Protein AF-A0A946BVP4-F1 (afdb_monomer_lite)

Secondary structure (DSSP, 8-state):
-TT-TTS-EEEGGGG--GGGTTS-HHHHHHHHHHHHHH-TTEEEE--SSHHHHHHS--HHHHHHHHHHTGGGEE----GGG-TT--HHHHHHHHHHHHHHHTTS-HHHHHHHTS-HHHHHHHT-S--PPPPPPTTSPP-

pLDDT: mean 93.31, std 8.45, range [52.38, 98.62]

Foldseek 3Di:
DVVCLPAQAEQEQLVDDPVCLPPALQVSLVVSVVCCVVRVSYAYENEALVVCVSHVDCPPRPQVSLQVNLLRYEYYHCQPVDPPRDVVSRVVRCVNRVVSLVPHDQVSNQNYVQCQSVCVNVVPPDHRDHDDDPPDPDD

Structure (mmCIF, N/CA/C/O backbone):
data_AF-A0A946BVP4-F1
#
_entry.id   AF-A0A946BVP4-F1
#
loop_
_atom_site.group_PDB
_atom_site.id
_atom_site.type_symbol
_atom_site.label_atom_id
_atom_site.label_alt_id
_atom_site.label_comp_id
_atom_site.label_asym_id
_atom_site.label_entity_id
_atom_site.label_seq_id
_atom_site.pdbx_PDB_ins_code
_atom_site.Cartn_x
_atom_site.Cartn_y
_atom_site.Cartn_z
_atom_site.occupancy
_atom_site.B_iso_or_equiv
_atom_site.auth_seq_id
_atom_site.auth_comp_id
_atom_site.auth_asym_id
_atom_site.auth_atom_id
_atom_site.pdbx_PDB_model_num
ATOM 1 N N . LEU A 1 1 ? -17.185 0.018 -5.855 1.00 84.94 1 LEU A N 1
ATOM 2 C CA . LEU A 1 1 ? -17.083 0.662 -4.525 1.00 84.94 1 LEU A CA 1
ATOM 3 C C . LEU A 1 1 ? -18.456 1.101 -4.007 1.00 84.94 1 LEU A C 1
ATOM 5 O O . LEU A 1 1 ? -18.965 0.431 -3.128 1.00 84.94 1 LEU A O 1
ATOM 9 N N . LYS A 1 2 ? -19.150 2.077 -4.620 1.00 90.81 2 LYS A N 1
ATOM 10 C CA . LYS A 1 2 ? -20.494 2.534 -4.169 1.00 90.81 2 LYS A CA 1
ATOM 11 C C . LYS A 1 2 ? -21.576 1.450 -4.023 1.00 90.81 2 LYS A C 1
ATOM 13 O O . LYS A 1 2 ? -22.489 1.609 -3.227 1.00 90.81 2 LYS A O 1
ATOM 18 N N . ARG A 1 3 ? -21.510 0.374 -4.818 1.00 94.44 3 ARG A N 1
ATOM 19 C CA . ARG A 1 3 ? -22.518 -0.703 -4.805 1.00 94.44 3 ARG A CA 1
ATOM 20 C C . ARG A 1 3 ? -22.440 -1.600 -3.563 1.00 94.44 3 ARG A C 1
ATOM 22 O O . ARG A 1 3 ? -23.469 -2.155 -3.188 1.00 94.44 3 ARG A O 1
ATOM 29 N N . TYR A 1 4 ? -21.252 -1.718 -2.970 1.00 93.25 4 TYR A N 1
ATOM 30 C CA . TYR A 1 4 ? -20.944 -2.590 -1.834 1.00 93.25 4 TYR A CA 1
ATOM 31 C C . TYR A 1 4 ? -20.237 -1.769 -0.746 1.00 93.25 4 TYR A C 1
ATOM 33 O O . TYR A 1 4 ? -19.043 -1.957 -0.524 1.00 93.25 4 TYR A O 1
ATOM 41 N N . PRO A 1 5 ? -20.931 -0.786 -0.144 1.00 92.56 5 PRO A N 1
ATOM 42 C CA . PRO A 1 5 ? -20.302 0.170 0.762 1.00 92.56 5 PRO A CA 1
ATOM 43 C C . PRO A 1 5 ? -19.798 -0.479 2.054 1.00 92.56 5 PRO A C 1
ATOM 45 O O . PRO A 1 5 ? -18.811 -0.004 2.597 1.00 92.56 5 PRO A O 1
ATOM 48 N N . GLU A 1 6 ? -20.413 -1.579 2.494 1.00 94.62 6 GLU A N 1
ATOM 49 C CA . GLU A 1 6 ? -20.070 -2.280 3.742 1.00 94.62 6 GLU A CA 1
ATOM 50 C C . GLU A 1 6 ? -18.939 -3.307 3.583 1.00 94.62 6 GLU A C 1
ATOM 52 O O . GLU A 1 6 ? -18.393 -3.799 4.566 1.00 94.62 6 GLU A O 1
ATOM 57 N N . ASN A 1 7 ? -18.574 -3.662 2.349 1.00 95.50 7 ASN A N 1
ATOM 58 C CA . ASN A 1 7 ? -17.514 -4.632 2.110 1.00 95.50 7 ASN A CA 1
ATOM 59 C C . ASN A 1 7 ? -16.151 -3.950 2.226 1.00 95.50 7 ASN A C 1
ATOM 61 O O . ASN A 1 7 ? -15.896 -2.962 1.533 1.00 95.50 7 ASN A O 1
ATOM 65 N N . LYS A 1 8 ? -15.239 -4.545 3.004 1.00 95.69 8 LYS A N 1
ATOM 66 C CA . LYS A 1 8 ? -13.805 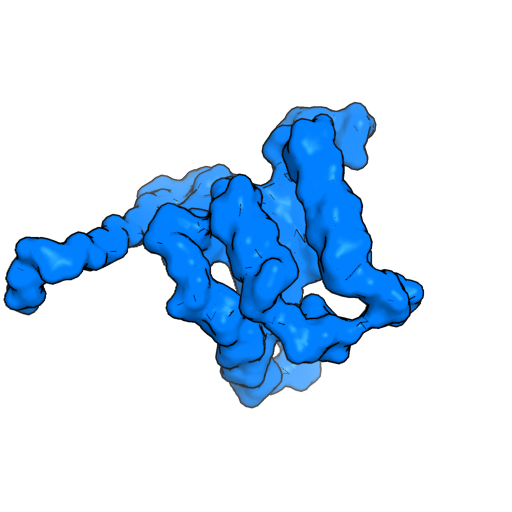-4.272 2.856 1.00 95.69 8 LYS A CA 1
ATOM 67 C C . LYS A 1 8 ? -13.369 -4.733 1.462 1.00 95.69 8 LYS A C 1
ATOM 69 O O . LYS A 1 8 ? -13.637 -5.868 1.065 1.00 95.69 8 LYS A O 1
ATOM 74 N N . ILE A 1 9 ? -12.745 -3.843 0.697 1.00 97.12 9 ILE A N 1
ATOM 75 C CA . ILE A 1 9 ? -12.279 -4.104 -0.669 1.00 97.12 9 ILE A CA 1
ATOM 76 C C . ILE A 1 9 ? -10.792 -3.795 -0.718 1.00 97.12 9 ILE A C 1
ATOM 78 O O . ILE A 1 9 ? -10.405 -2.656 -0.486 1.00 97.12 9 ILE A O 1
ATOM 82 N N . VAL A 1 10 ? -9.973 -4.786 -1.063 1.00 97.69 10 VAL A N 1
ATOM 83 C CA . VAL A 1 10 ? -8.533 -4.606 -1.280 1.00 97.69 10 VAL A CA 1
ATOM 84 C C . VAL A 1 10 ? -8.280 -4.471 -2.777 1.00 97.69 10 VAL A C 1
ATOM 86 O O . VAL A 1 10 ? -8.618 -5.369 -3.548 1.00 97.69 10 VAL A O 1
ATOM 89 N N . TRP A 1 11 ? -7.711 -3.347 -3.209 1.00 97.00 11 TRP A N 1
ATOM 90 C CA . TRP A 1 11 ? -7.353 -3.139 -4.609 1.00 97.00 11 TRP A CA 1
ATOM 91 C C . TRP A 1 11 ? -5.904 -3.558 -4.852 1.00 97.00 11 TRP A C 1
ATOM 93 O O . TRP A 1 11 ? -4.976 -2.865 -4.431 1.00 97.00 11 TRP A O 1
ATOM 103 N N . ALA A 1 12 ? -5.743 -4.686 -5.548 1.00 95.75 12 ALA A N 1
ATOM 104 C CA . ALA A 1 12 ? -4.455 -5.248 -5.947 1.00 95.75 12 ALA A CA 1
ATOM 105 C C . ALA A 1 12 ? -3.557 -4.212 -6.639 1.00 95.75 12 ALA A C 1
ATOM 107 O O . ALA A 1 12 ? -4.017 -3.488 -7.532 1.00 95.75 12 ALA A O 1
ATOM 108 N N . HIS A 1 13 ? -2.291 -4.162 -6.223 1.00 95.19 13 HIS A N 1
ATOM 109 C CA . HIS A 1 13 ? -1.219 -3.349 -6.815 1.00 95.19 13 HIS A CA 1
ATOM 110 C C . HIS A 1 13 ? -1.583 -1.868 -7.035 1.00 95.19 13 HIS A C 1
ATOM 112 O O . HIS A 1 13 ? -1.269 -1.277 -8.072 1.00 95.19 13 HIS A O 1
ATOM 118 N N . MET A 1 14 ? -2.317 -1.264 -6.094 1.00 95.19 14 MET A N 1
ATOM 119 C CA . MET A 1 14 ? -2.856 0.103 -6.204 1.00 95.19 14 MET A CA 1
ATOM 120 C C . MET A 1 14 ? -3.644 0.358 -7.507 1.00 95.19 14 MET A C 1
ATOM 122 O O . MET A 1 14 ? -3.647 1.467 -8.048 1.00 95.19 14 MET A O 1
ATOM 126 N N . GLY A 1 15 ? -4.274 -0.680 -8.060 1.00 92.88 15 GLY A N 1
ATOM 127 C CA . GLY A 1 15 ? -5.015 -0.622 -9.318 1.00 92.88 15 GLY A CA 1
ATOM 128 C C . GLY A 1 15 ? -4.173 -0.362 -10.564 1.00 92.88 15 GLY A C 1
ATOM 129 O O . GLY A 1 15 ? -4.731 -0.009 -11.605 1.00 92.88 15 GLY A O 1
ATOM 130 N N . LEU A 1 16 ? -2.852 -0.525 -10.478 1.00 91.94 16 LEU A N 1
ATOM 131 C CA . LEU A 1 16 ? -1.955 -0.346 -11.606 1.00 91.94 16 LEU A CA 1
ATOM 132 C C . LEU A 1 16 ? -2.040 -1.549 -12.553 1.00 91.94 16 LEU A C 1
ATOM 134 O O . LEU A 1 16 ? -1.731 -2.678 -12.179 1.00 91.94 16 LEU A O 1
ATOM 138 N N . SER A 1 17 ? -2.439 -1.302 -13.800 1.00 85.19 17 SER A N 1
ATOM 139 C CA . SER A 1 17 ? -2.369 -2.283 -14.886 1.00 85.19 17 SER A CA 1
ATOM 140 C C . SER A 1 17 ? -1.223 -1.944 -15.842 1.00 85.19 17 SER A C 1
ATOM 142 O O . SER A 1 17 ? -0.732 -0.813 -15.868 1.00 85.19 17 SER A O 1
ATOM 144 N N . LYS A 1 18 ? -0.825 -2.901 -16.694 1.00 78.38 18 LYS A N 1
ATOM 145 C CA . LYS A 1 18 ? 0.205 -2.678 -17.730 1.00 78.38 18 LYS A CA 1
ATOM 146 C C . LYS A 1 18 ? -0.116 -1.494 -18.655 1.00 78.38 18 LYS A C 1
ATOM 148 O O . LYS A 1 18 ? 0.796 -0.815 -19.118 1.00 78.38 18 LYS A O 1
ATOM 153 N N . GLU A 1 19 ? -1.399 -1.220 -18.882 1.00 79.94 19 GLU A N 1
ATOM 154 C CA . GLU A 1 19 ? -1.894 -0.136 -19.744 1.00 79.94 19 GLU A CA 1
ATOM 155 C C . GLU A 1 19 ? -1.777 1.249 -19.089 1.00 79.94 19 GLU A C 1
ATOM 157 O O . GLU A 1 19 ? -1.835 2.267 -19.772 1.00 79.94 19 GLU A O 1
ATOM 162 N N . LEU A 1 20 ? -1.601 1.297 -17.766 1.00 81.31 20 LEU A N 1
ATOM 163 C CA . LEU A 1 20 ? -1.551 2.530 -16.978 1.00 81.31 20 LEU A CA 1
ATOM 164 C C . LEU A 1 20 ? -0.123 2.932 -16.582 1.00 81.31 20 LEU A C 1
ATOM 166 O O . LEU A 1 20 ? 0.066 3.924 -15.878 1.00 81.31 20 LEU A O 1
ATOM 170 N N . THR A 1 21 ? 0.889 2.209 -17.067 1.00 83.94 21 THR A N 1
ATOM 171 C CA . THR A 1 21 ? 2.306 2.440 -16.732 1.00 83.94 21 THR A CA 1
ATOM 172 C C . THR A 1 21 ? 2.853 3.775 -17.249 1.00 83.94 21 THR A C 1
ATOM 174 O O . THR A 1 21 ? 3.872 4.250 -16.761 1.00 83.94 21 THR A O 1
ATOM 177 N N . THR A 1 22 ? 2.154 4.441 -18.175 1.00 88.12 22 THR A N 1
ATOM 178 C CA . THR A 1 22 ? 2.517 5.778 -18.677 1.00 88.12 22 THR A CA 1
ATOM 179 C C . THR A 1 22 ? 1.964 6.930 -17.830 1.00 88.12 22 THR A C 1
ATOM 181 O O . THR A 1 22 ? 2.270 8.092 -18.101 1.00 88.12 22 THR A O 1
ATOM 184 N N . MET A 1 23 ? 1.114 6.654 -16.833 1.00 93.50 23 MET A N 1
ATOM 185 C CA . MET A 1 23 ? 0.595 7.671 -15.913 1.00 93.50 23 MET A CA 1
ATOM 186 C C . MET A 1 23 ? 1.730 8.216 -15.042 1.00 93.50 23 MET A C 1
ATOM 188 O O . MET A 1 23 ? 2.569 7.455 -14.586 1.00 93.50 23 MET A O 1
ATOM 192 N N . SER A 1 24 ? 1.765 9.518 -14.743 1.00 94.12 24 SER A 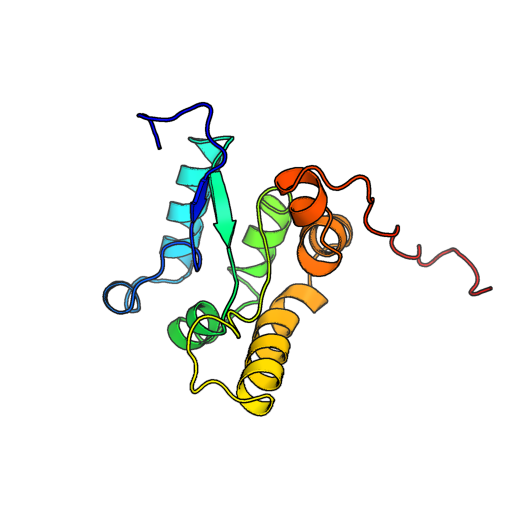N 1
ATOM 193 C CA . SER A 1 24 ? 2.758 10.001 -13.771 1.00 94.12 24 SER A CA 1
ATOM 194 C C . SER A 1 24 ? 2.487 9.415 -12.371 1.00 94.12 24 SER A C 1
ATOM 196 O O . SER A 1 24 ? 1.324 9.336 -11.964 1.00 94.12 24 SER A O 1
ATOM 198 N N . PRO A 1 25 ? 3.520 9.076 -11.579 1.00 94.38 25 PRO A N 1
ATOM 199 C CA . PRO A 1 25 ? 3.329 8.543 -10.227 1.00 94.38 25 PRO A CA 1
ATOM 200 C C . PRO A 1 25 ? 2.581 9.526 -9.313 1.00 94.38 25 PRO A C 1
ATOM 202 O O . PRO A 1 25 ? 1.754 9.111 -8.509 1.00 94.38 25 PRO A O 1
ATOM 205 N N . ALA A 1 26 ? 2.789 10.838 -9.486 1.00 95.88 26 ALA A N 1
ATOM 206 C CA . ALA A 1 26 ? 2.053 11.872 -8.752 1.00 95.88 26 ALA A CA 1
ATOM 207 C C . ALA A 1 26 ? 0.546 11.850 -9.061 1.00 95.88 26 ALA A C 1
ATOM 209 O O . ALA A 1 26 ? -0.285 12.024 -8.172 1.00 95.88 26 ALA A O 1
ATOM 210 N N . GLN A 1 27 ? 0.177 11.621 -10.325 1.00 96.25 27 GLN A N 1
ATOM 211 C CA . GLN A 1 27 ? -1.222 11.438 -10.702 1.00 96.25 27 GLN A CA 1
ATOM 212 C C . GLN A 1 27 ? -1.787 10.132 -10.138 1.00 96.25 27 GLN A C 1
ATOM 214 O O . GLN A 1 27 ? -2.930 10.132 -9.687 1.00 96.25 27 GLN A O 1
ATOM 219 N N . HIS A 1 28 ? -1.002 9.051 -10.136 1.00 96.25 28 HIS A N 1
ATOM 220 C CA . HIS A 1 28 ? -1.432 7.761 -9.600 1.00 96.25 28 HIS A CA 1
ATOM 221 C C . HIS A 1 28 ? -1.753 7.848 -8.106 1.00 96.25 28 HIS A C 1
ATOM 223 O O . HIS A 1 28 ? -2.881 7.537 -7.722 1.00 96.25 28 HIS A O 1
ATOM 229 N N . VAL A 1 29 ? -0.837 8.367 -7.278 1.00 96.69 29 VAL A N 1
ATOM 230 C CA . VAL A 1 29 ? -1.094 8.512 -5.832 1.00 96.69 29 VAL A CA 1
ATOM 231 C C . VAL A 1 29 ? -2.212 9.507 -5.534 1.00 96.69 29 VAL A C 1
ATOM 233 O O . VAL A 1 29 ? -2.997 9.266 -4.625 1.00 96.69 29 VAL A O 1
ATOM 236 N N . ARG A 1 30 ? -2.363 10.580 -6.330 1.00 97.81 30 ARG A N 1
ATOM 237 C CA . ARG A 1 30 ? -3.493 11.513 -6.183 1.00 97.81 30 ARG A CA 1
ATOM 238 C C . ARG A 1 30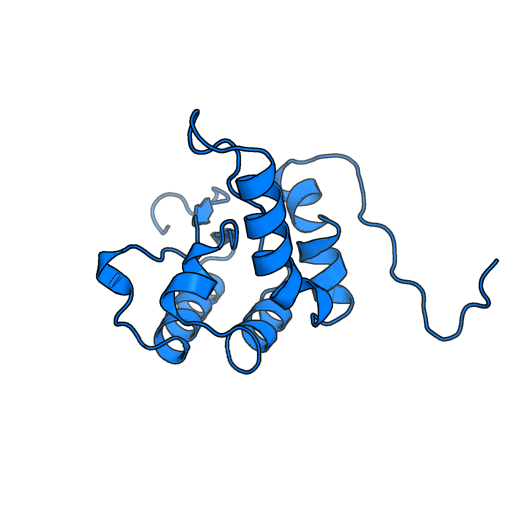 ? -4.826 10.802 -6.396 1.00 97.81 30 ARG A C 1
ATOM 240 O O . ARG A 1 30 ? -5.722 10.929 -5.570 1.00 97.81 30 ARG A O 1
ATOM 247 N N . LEU A 1 31 ? -4.949 10.032 -7.480 1.00 97.44 31 LEU A N 1
ATOM 248 C CA . LEU A 1 31 ? -6.162 9.263 -7.757 1.00 97.44 31 LEU A CA 1
ATOM 249 C C . LEU A 1 31 ? -6.430 8.234 -6.656 1.00 97.44 31 LEU A C 1
ATOM 251 O O . LEU A 1 31 ? -7.576 8.082 -6.249 1.00 97.44 31 LEU A O 1
ATOM 255 N N . MET A 1 32 ? -5.401 7.546 -6.159 1.00 97.62 32 MET A N 1
ATOM 256 C CA . MET A 1 32 ? -5.562 6.594 -5.059 1.00 97.62 32 MET A CA 1
ATOM 257 C C . MET A 1 32 ? -5.999 7.279 -3.759 1.00 97.62 32 MET A C 1
ATOM 259 O O . MET A 1 32 ? -6.931 6.795 -3.120 1.00 97.62 32 MET A O 1
ATOM 263 N N . GLY A 1 33 ? -5.414 8.431 -3.421 1.00 98.25 33 GLY A N 1
ATOM 264 C CA . GLY A 1 33 ? -5.806 9.245 -2.267 1.00 98.25 33 GLY A CA 1
ATOM 265 C C . GLY A 1 33 ? -7.268 9.675 -2.337 1.00 98.25 33 GLY A C 1
ATOM 266 O O . GLY A 1 33 ? -8.041 9.354 -1.443 1.00 98.25 33 GLY A O 1
ATOM 267 N N . GLU A 1 34 ? -7.703 10.247 -3.466 1.00 98.25 34 GLU A N 1
ATOM 268 C CA . GLU A 1 34 ? -9.112 10.618 -3.678 1.00 98.25 34 GLU A CA 1
ATOM 269 C C . GLU A 1 34 ? -10.079 9.436 -3.488 1.00 98.25 34 GLU A C 1
ATOM 271 O O . GLU A 1 34 ? -11.222 9.611 -3.061 1.00 98.25 34 GLU A O 1
ATOM 276 N N . ARG A 1 35 ? -9.669 8.217 -3.867 1.00 97.56 35 ARG A N 1
ATOM 277 C CA . ARG A 1 35 ? -10.501 7.016 -3.691 1.00 97.56 35 ARG A CA 1
ATOM 278 C C . ARG A 1 35 ? -10.494 6.542 -2.243 1.00 97.56 35 ARG A C 1
ATOM 280 O O . ARG A 1 35 ? -11.557 6.183 -1.750 1.00 97.56 35 ARG A O 1
ATOM 287 N N . LEU A 1 36 ? -9.355 6.570 -1.564 1.00 98.00 36 LEU A N 1
ATOM 288 C CA . LEU A 1 36 ? -9.276 6.251 -0.142 1.00 98.00 36 LEU A CA 1
ATOM 289 C C . LEU A 1 36 ? -10.072 7.248 0.709 1.00 98.00 36 LEU A C 1
ATOM 291 O O . LEU A 1 36 ? -10.746 6.829 1.646 1.00 98.00 36 LEU A O 1
ATOM 295 N N . ASP A 1 37 ? -10.066 8.534 0.371 1.00 97.94 37 ASP A N 1
ATOM 296 C CA . ASP A 1 37 ? -10.862 9.549 1.072 1.00 97.94 37 ASP A CA 1
ATOM 297 C C . ASP A 1 37 ? -12.367 9.328 0.867 1.00 97.94 37 ASP A C 1
ATOM 299 O O . ASP A 1 37 ? -13.161 9.441 1.798 1.00 97.94 37 ASP A O 1
ATOM 303 N N . ALA A 1 38 ? -12.774 8.975 -0.355 1.00 97.31 38 ALA A N 1
ATOM 304 C CA . ALA A 1 38 ? -14.181 8.782 -0.697 1.00 97.31 38 ALA A CA 1
ATOM 305 C C . ALA A 1 38 ? -14.766 7.439 -0.223 1.00 97.31 38 ALA A C 1
ATOM 307 O O . ALA A 1 38 ? -15.989 7.314 -0.115 1.00 97.31 38 ALA A O 1
ATOM 308 N N . TYR A 1 39 ? -13.930 6.420 -0.001 1.00 97.31 39 TYR A N 1
ATOM 309 C CA . TYR A 1 39 ? -14.364 5.056 0.299 1.00 97.31 39 TYR A CA 1
ATOM 310 C C . TYR A 1 39 ? -13.622 4.509 1.530 1.00 97.31 39 TYR A C 1
ATOM 312 O O . TYR A 1 39 ? -12.521 3.975 1.389 1.00 97.31 39 TYR A O 1
ATOM 320 N N . PRO A 1 40 ? -14.213 4.587 2.739 1.00 95.75 40 PRO A N 1
ATOM 321 C CA . PRO A 1 40 ? -13.528 4.211 3.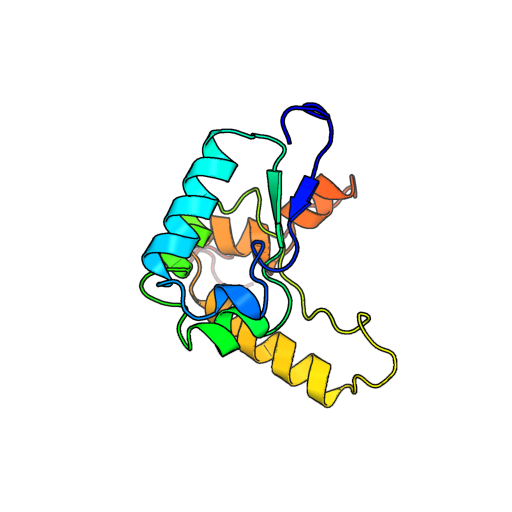980 1.00 95.75 40 PRO A CA 1
ATOM 322 C C . PRO A 1 40 ? -13.135 2.727 4.027 1.00 95.75 40 PRO A C 1
ATOM 324 O O . PRO A 1 40 ? -12.082 2.396 4.558 1.00 95.75 40 PRO A O 1
ATOM 327 N N . ASN A 1 41 ? -13.923 1.856 3.388 1.00 96.69 41 ASN A N 1
ATOM 328 C CA . ASN A 1 41 ? -13.675 0.413 3.322 1.00 96.69 41 ASN A CA 1
ATOM 329 C C . ASN A 1 41 ? -12.765 -0.014 2.152 1.00 96.69 41 ASN A C 1
ATOM 331 O O . ASN A 1 41 ? -12.623 -1.208 1.883 1.00 96.69 41 ASN A O 1
ATOM 335 N N . LEU A 1 42 ? -12.159 0.938 1.434 1.00 97.69 42 LEU A N 1
ATOM 336 C CA . LEU A 1 42 ? -11.133 0.649 0.434 1.00 97.69 42 LEU A CA 1
ATOM 337 C C . LEU A 1 42 ? -9.765 0.516 1.109 1.00 97.69 42 LEU A C 1
ATOM 339 O O . LEU A 1 42 ? -9.335 1.408 1.835 1.00 97.69 42 LEU A O 1
ATOM 343 N N . TYR A 1 43 ? -9.080 -0.572 0.790 1.00 98.44 43 TYR A N 1
ATOM 344 C CA . TYR A 1 43 ? -7.698 -0.867 1.136 1.00 98.44 43 TYR A CA 1
ATOM 345 C C . TYR A 1 43 ? -6.886 -0.981 -0.152 1.00 98.44 43 TYR A C 1
ATOM 347 O O . TYR A 1 43 ? -7.420 -1.336 -1.209 1.00 98.44 43 TYR A O 1
ATOM 355 N N . LEU A 1 44 ? -5.592 -0.701 -0.071 1.00 98.38 44 LEU A N 1
ATOM 356 C CA . LEU A 1 44 ? -4.659 -0.887 -1.171 1.00 98.38 44 LEU A CA 1
ATOM 357 C C . LEU A 1 44 ? -3.699 -2.015 -0.845 1.00 98.38 44 LEU A C 1
ATOM 359 O O . LEU A 1 44 ? -3.132 -2.083 0.241 1.00 98.38 44 LEU A O 1
ATOM 363 N N . ASP A 1 45 ? -3.490 -2.871 -1.823 1.00 97.38 45 ASP A N 1
ATOM 364 C CA . ASP A 1 45 ? -2.381 -3.799 -1.812 1.00 97.38 45 ASP A CA 1
ATOM 365 C C . ASP A 1 45 ? -1.217 -3.178 -2.598 1.00 97.38 45 ASP A C 1
ATOM 367 O O . ASP A 1 45 ? -1.401 -2.681 -3.714 1.00 97.38 45 ASP A O 1
ATOM 371 N N . ILE A 1 46 ? -0.034 -3.160 -1.985 1.00 96.62 46 ILE A N 1
ATOM 372 C CA . ILE A 1 46 ? 1.223 -2.699 -2.595 1.00 96.62 46 ILE A CA 1
ATOM 373 C C . ILE A 1 46 ? 2.158 -3.871 -2.902 1.00 96.62 46 ILE A C 1
ATOM 375 O O . ILE A 1 46 ? 3.359 -3.667 -3.079 1.00 96.62 46 ILE A O 1
ATOM 379 N N . SER A 1 47 ? 1.622 -5.094 -2.911 1.00 94.31 47 SER A N 1
ATOM 380 C CA . SER A 1 47 ? 2.385 -6.287 -3.218 1.00 94.31 47 SER A CA 1
ATOM 381 C C . SER A 1 47 ? 2.927 -6.293 -4.639 1.00 94.31 47 SER A C 1
ATOM 383 O O . SER A 1 47 ? 2.436 -5.576 -5.521 1.00 94.31 47 SER A O 1
ATOM 385 N N . TRP A 1 48 ? 3.911 -7.171 -4.834 1.00 92.06 48 TRP A N 1
ATOM 386 C CA . TRP A 1 48 ? 4.674 -7.333 -6.064 1.00 92.06 48 TRP A CA 1
ATOM 387 C C . TRP A 1 48 ? 5.603 -6.145 -6.350 1.00 92.06 48 TRP A C 1
ATOM 389 O O . TRP A 1 48 ? 5.467 -5.045 -5.818 1.00 92.06 48 TRP A O 1
ATOM 399 N N . ASP A 1 49 ? 6.573 -6.345 -7.235 1.00 90.62 49 ASP A N 1
ATOM 400 C CA . ASP A 1 49 ? 7.516 -5.304 -7.636 1.00 90.62 49 ASP A CA 1
ATOM 401 C C . ASP A 1 49 ? 6.953 -4.386 -8.741 1.00 90.62 49 ASP A C 1
ATOM 403 O O . ASP A 1 49 ? 7.626 -3.450 -9.169 1.00 90.62 49 ASP A O 1
ATOM 407 N N . VAL A 1 50 ? 5.703 -4.592 -9.179 1.00 91.75 50 VAL A N 1
ATOM 408 C CA . VAL A 1 50 ? 5.096 -3.925 -10.344 1.00 91.75 50 VAL A CA 1
ATOM 409 C C . VAL A 1 50 ? 5.009 -2.401 -10.224 1.00 91.75 50 VAL A C 1
ATOM 411 O O . VAL A 1 50 ? 5.252 -1.698 -11.208 1.00 91.75 50 VAL A O 1
ATOM 414 N N . ILE A 1 51 ? 4.715 -1.861 -9.036 1.00 91.88 51 ILE A N 1
ATOM 415 C CA . ILE A 1 51 ? 4.654 -0.405 -8.824 1.00 91.88 51 ILE A CA 1
ATOM 416 C C . ILE A 1 51 ? 6.054 0.194 -9.012 1.00 91.88 51 ILE A C 1
ATOM 418 O O . ILE A 1 51 ? 6.230 1.172 -9.745 1.00 91.88 51 ILE A O 1
ATOM 422 N N . TYR A 1 52 ? 7.074 -0.441 -8.424 1.00 93.19 52 TYR A N 1
ATOM 423 C CA . TYR A 1 52 ? 8.461 -0.027 -8.607 1.00 93.19 52 TYR A CA 1
ATOM 424 C C . TYR A 1 52 ? 8.937 -0.241 -10.044 1.00 93.19 52 TYR A C 1
ATOM 426 O O . TYR A 1 52 ? 9.611 0.621 -10.588 1.00 93.19 52 TYR A O 1
ATOM 434 N N . ASN A 1 53 ? 8.573 -1.339 -10.695 1.00 91.94 53 ASN A N 1
ATOM 435 C CA . ASN A 1 53 ? 8.963 -1.612 -12.077 1.00 91.94 53 ASN A CA 1
ATOM 436 C C . ASN A 1 53 ? 8.308 -0.653 -13.076 1.00 91.94 53 ASN A C 1
ATOM 438 O O . ASN A 1 53 ? 8.853 -0.436 -14.152 1.00 91.94 53 ASN A O 1
ATOM 442 N N . SER A 1 54 ? 7.168 -0.058 -12.722 1.00 91.69 54 SER A N 1
ATOM 443 C CA . SER A 1 54 ? 6.486 0.921 -13.571 1.00 91.69 54 SER A CA 1
ATOM 444 C C . SER A 1 54 ? 7.045 2.334 -13.402 1.00 91.69 54 SER A C 1
ATOM 446 O O . SER A 1 54 ? 7.143 3.079 -14.373 1.00 91.69 54 SER A O 1
ATOM 448 N N . TYR A 1 55 ? 7.414 2.720 -12.176 1.00 92.06 55 TYR A N 1
ATOM 449 C CA . TYR A 1 55 ? 7.808 4.102 -11.868 1.00 92.06 55 TYR A CA 1
ATOM 450 C C . TYR A 1 55 ? 9.284 4.289 -11.516 1.00 92.06 55 TYR A C 1
ATOM 452 O O . TYR A 1 55 ? 9.778 5.417 -11.516 1.00 92.06 55 TYR A O 1
ATOM 460 N N . HIS A 1 56 ? 9.982 3.205 -11.188 1.00 91.75 56 HIS A N 1
ATOM 461 C CA . HIS A 1 56 ? 11.374 3.145 -10.735 1.00 91.75 56 HIS A CA 1
ATOM 462 C C . HIS A 1 56 ? 11.687 4.059 -9.543 1.00 91.75 56 HIS A C 1
ATOM 464 O O . HIS A 1 56 ? 12.801 4.568 -9.399 1.00 91.75 56 HIS A O 1
ATOM 470 N N . ARG A 1 57 ? 10.699 4.297 -8.672 1.00 90.62 57 ARG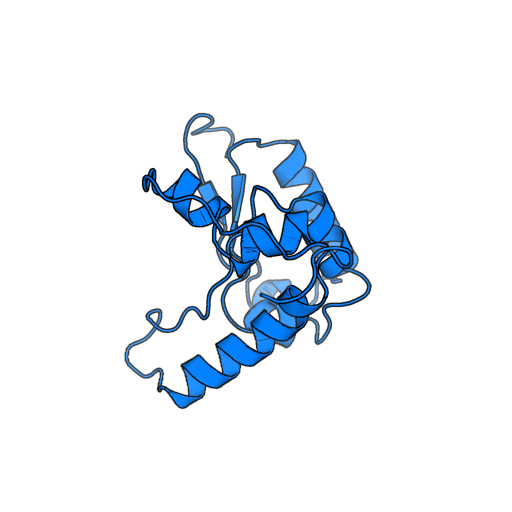 A N 1
ATOM 471 C CA . ARG A 1 57 ? 10.835 5.180 -7.508 1.00 90.62 57 ARG A CA 1
ATOM 472 C C . ARG A 1 57 ? 9.841 4.848 -6.407 1.00 90.62 57 ARG A C 1
ATOM 474 O O . ARG A 1 57 ? 8.700 4.503 -6.681 1.00 90.62 57 ARG A O 1
ATOM 481 N N . TRP A 1 58 ? 10.285 5.065 -5.173 1.00 90.12 58 TRP A N 1
ATOM 482 C CA . TRP A 1 58 ? 9.441 5.043 -3.978 1.00 90.12 58 TRP A CA 1
ATOM 483 C C . TRP A 1 58 ? 9.428 6.413 -3.290 1.00 90.12 58 TRP A C 1
ATOM 485 O O . TRP A 1 58 ? 8.377 7.039 -3.198 1.00 90.12 58 TRP A O 1
ATOM 495 N N . GLY A 1 59 ? 10.617 6.893 -2.905 1.00 85.56 59 GLY A N 1
ATOM 496 C CA . GLY A 1 59 ? 10.885 8.046 -2.031 1.00 85.56 59 GLY A CA 1
ATOM 497 C C . GLY A 1 59 ? 9.850 9.171 -2.026 1.00 85.56 59 GLY A C 1
ATOM 498 O O . GLY A 1 59 ? 8.932 9.155 -1.227 1.00 85.56 59 GLY A O 1
ATOM 499 N N . GLU A 1 60 ? 9.998 10.168 -2.891 1.00 91.56 60 GLU A N 1
ATOM 500 C CA . GLU A 1 60 ? 9.304 11.461 -2.735 1.00 91.56 60 GLU A CA 1
ATOM 501 C C . GLU A 1 60 ? 7.781 11.426 -2.931 1.00 91.56 60 GLU A C 1
ATOM 503 O O . GLU A 1 60 ? 7.100 12.387 -2.589 1.00 91.56 60 GLU A O 1
ATOM 508 N N . ILE A 1 61 ? 7.241 10.355 -3.518 1.00 95.06 61 ILE A N 1
ATOM 509 C CA . ILE A 1 61 ? 5.831 10.300 -3.929 1.00 95.06 61 ILE A CA 1
ATOM 510 C C . ILE A 1 61 ? 5.084 9.210 -3.171 1.00 95.06 61 ILE A C 1
ATOM 512 O O . ILE A 1 61 ? 4.051 9.479 -2.562 1.00 95.06 61 ILE A O 1
ATOM 516 N N . PHE A 1 62 ? 5.597 7.981 -3.198 1.00 97.12 62 PHE A N 1
ATOM 517 C CA . PHE A 1 62 ? 4.900 6.848 -2.603 1.00 97.12 62 PHE A CA 1
ATOM 518 C C . PHE A 1 62 ? 5.104 6.776 -1.092 1.00 97.12 62 PHE A C 1
ATOM 520 O O . PHE A 1 62 ? 4.148 6.462 -0.400 1.00 97.12 62 PHE A O 1
ATOM 527 N N . VAL A 1 63 ? 6.285 7.116 -0.556 1.00 97.81 63 VAL A N 1
ATOM 528 C CA . VAL A 1 63 ? 6.520 7.043 0.901 1.00 97.81 63 VAL A CA 1
ATOM 529 C C . VAL A 1 63 ? 5.615 8.013 1.676 1.00 97.81 63 VAL A C 1
ATOM 531 O O . VAL A 1 63 ? 4.911 7.538 2.566 1.00 97.81 63 VAL A O 1
ATOM 534 N N . PRO A 1 64 ? 5.507 9.315 1.324 1.00 98.38 64 PRO A N 1
ATOM 535 C CA . PRO A 1 64 ? 4.560 10.208 1.995 1.00 98.38 64 PRO A CA 1
ATOM 536 C C . PRO A 1 64 ? 3.108 9.737 1.874 1.00 98.38 64 PRO A C 1
ATOM 538 O O . PRO A 1 64 ? 2.342 9.833 2.828 1.00 98.38 64 PRO A O 1
ATOM 541 N N . PHE A 1 65 ? 2.729 9.192 0.713 1.00 98.50 65 PHE A N 1
ATOM 542 C CA . PHE A 1 65 ? 1.399 8.626 0.502 1.00 98.50 65 PHE A CA 1
ATOM 543 C C . PHE A 1 65 ? 1.146 7.408 1.407 1.00 98.50 65 PHE A C 1
ATOM 545 O O . PHE A 1 65 ? 0.085 7.310 2.021 1.00 98.50 65 PHE A O 1
ATOM 552 N N . PHE A 1 66 ? 2.121 6.506 1.534 1.00 98.44 66 PHE A N 1
ATOM 553 C CA . PHE A 1 66 ? 2.027 5.337 2.407 1.00 98.44 66 PHE A CA 1
ATOM 554 C C . PHE A 1 66 ? 1.943 5.727 3.879 1.00 98.44 66 PHE A C 1
ATOM 556 O O . PHE A 1 66 ? 1.121 5.155 4.588 1.00 98.44 66 PHE A O 1
ATOM 563 N N . ASN A 1 67 ? 2.709 6.727 4.323 1.00 98.62 67 ASN A N 1
ATOM 564 C CA . ASN A 1 67 ? 2.599 7.251 5.685 1.00 98.62 67 ASN A CA 1
ATOM 565 C C . ASN A 1 67 ? 1.199 7.834 5.941 1.00 98.62 67 ASN A C 1
ATOM 567 O O . ASN A 1 67 ? 0.545 7.464 6.916 1.00 98.62 67 ASN A O 1
ATOM 571 N N . ALA A 1 68 ? 0.696 8.669 5.024 1.00 98.44 68 ALA A N 1
ATOM 572 C CA . ALA A 1 68 ? -0.596 9.343 5.167 1.00 98.44 68 ALA A CA 1
ATOM 573 C C . ALA A 1 68 ? -1.804 8.388 5.204 1.00 98.44 68 ALA A C 1
ATOM 575 O O . ALA A 1 68 ? -2.791 8.668 5.882 1.00 98.44 68 ALA A O 1
ATOM 576 N N . TYR A 1 69 ? -1.739 7.262 4.489 1.00 98.62 69 TYR A N 1
ATOM 577 C CA . TYR A 1 69 ? -2.839 6.296 4.368 1.00 98.62 69 TYR A CA 1
ATOM 578 C C . TYR A 1 69 ? -2.541 4.944 5.026 1.00 98.62 69 TYR A C 1
ATOM 580 O O . TYR A 1 69 ? -3.125 3.919 4.663 1.00 98.62 69 TYR A O 1
ATOM 588 N N . SER A 1 70 ? -1.630 4.933 5.997 1.00 98.50 70 SER A N 1
ATOM 589 C CA . SER A 1 70 ? -0.975 3.707 6.441 1.00 98.50 70 SER A CA 1
ATOM 590 C C . SER A 1 70 ? -1.888 2.637 7.022 1.00 98.50 70 SER A C 1
ATOM 592 O O . SER A 1 70 ? -1.546 1.470 6.908 1.00 98.50 70 SER A O 1
ATOM 594 N N . THR A 1 71 ? -3.051 2.979 7.579 1.00 98.38 71 THR A N 1
ATOM 595 C CA . THR A 1 71 ? -4.007 2.029 8.189 1.00 98.38 71 THR A CA 1
ATOM 596 C C . THR A 1 71 ? -4.796 1.190 7.178 1.00 98.38 71 THR A C 1
ATOM 598 O O . THR A 1 71 ? -5.617 0.353 7.547 1.00 98.38 71 THR A O 1
ATOM 601 N N . ARG A 1 72 ? -4.606 1.437 5.875 1.00 98.12 72 ARG A N 1
ATOM 602 C CA . ARG A 1 72 ? -5.373 0.786 4.801 1.00 98.12 72 ARG A CA 1
ATOM 603 C C . ARG A 1 72 ? -4.489 0.245 3.683 1.00 98.12 72 ARG A C 1
ATOM 605 O O . ARG A 1 72 ? -4.931 0.148 2.540 1.00 98.12 72 ARG A O 1
ATOM 612 N N . ILE A 1 73 ? -3.243 -0.102 4.003 1.00 98.56 73 ILE A N 1
ATOM 613 C CA . ILE A 1 73 ? -2.257 -0.606 3.041 1.00 98.56 73 ILE A CA 1
ATOM 614 C C . ILE A 1 73 ? -1.718 -1.967 3.483 1.00 98.56 73 ILE A C 1
ATOM 616 O O . ILE A 1 73 ? -1.351 -2.152 4.640 1.00 98.56 73 ILE A O 1
ATOM 620 N N . LEU A 1 74 ? -1.641 -2.916 2.555 1.00 98.12 74 LEU A N 1
ATOM 621 C CA . LEU A 1 74 ? -1.100 -4.254 2.788 1.00 98.12 74 LEU A CA 1
ATOM 622 C C . LEU A 1 74 ? 0.133 -4.477 1.905 1.00 98.12 74 LEU A C 1
ATOM 624 O O . LEU A 1 74 ? 0.055 -4.209 0.704 1.00 98.12 74 LEU A O 1
ATOM 628 N N . PRO A 1 75 ? 1.262 -4.956 2.454 1.00 96.81 75 PRO A N 1
ATOM 629 C CA . PRO A 1 75 ? 2.412 -5.354 1.657 1.00 96.81 75 PRO A CA 1
ATOM 630 C C . PRO A 1 75 ? 2.343 -6.837 1.268 1.00 96.81 75 PRO A C 1
ATOM 632 O O . PRO A 1 75 ? 1.627 -7.630 1.876 1.00 96.81 75 PRO A O 1
ATOM 635 N N . GLY A 1 76 ? 3.167 -7.239 0.302 1.00 95.94 76 GLY A N 1
ATOM 636 C CA . GLY A 1 76 ? 3.347 -8.645 -0.047 1.00 95.94 76 GLY A CA 1
ATOM 637 C C . GLY A 1 76 ? 4.296 -8.834 -1.224 1.00 95.94 76 GLY A C 1
ATOM 638 O O . GLY A 1 76 ? 4.675 -7.880 -1.892 1.00 95.94 76 GLY A O 1
ATOM 639 N N . THR A 1 77 ? 4.675 -10.073 -1.508 1.00 95.00 77 THR A N 1
ATOM 640 C CA . THR A 1 77 ? 5.511 -10.393 -2.678 1.00 95.00 77 THR A CA 1
ATOM 641 C C . THR A 1 77 ? 4.696 -10.775 -3.904 1.00 95.00 77 THR A C 1
ATOM 643 O O . THR A 1 77 ? 5.200 -10.693 -5.013 1.00 95.00 77 THR A O 1
ATOM 646 N N . ASP A 1 78 ? 3.434 -11.171 -3.711 1.00 94.06 78 ASP A N 1
ATOM 647 C CA . ASP A 1 78 ? 2.612 -11.814 -4.741 1.00 94.06 78 ASP A CA 1
ATOM 648 C C . ASP A 1 78 ? 3.221 -13.140 -5.245 1.00 94.06 78 ASP A C 1
ATOM 650 O O . ASP A 1 78 ? 3.095 -13.543 -6.399 1.00 94.06 78 ASP A O 1
ATOM 654 N N . PHE A 1 79 ? 3.944 -13.843 -4.368 1.00 95.06 79 PHE A N 1
ATOM 655 C CA . PHE A 1 79 ? 4.708 -15.038 -4.736 1.00 95.06 79 PHE A CA 1
ATOM 656 C C . PHE A 1 79 ? 3.847 -16.199 -5.247 1.00 95.06 79 PHE A C 1
ATOM 658 O O . PHE A 1 79 ? 4.243 -16.898 -6.172 1.00 95.06 79 PHE A O 1
ATOM 665 N N . VAL A 1 80 ? 2.647 -16.380 -4.691 1.00 91.69 80 VAL A N 1
ATOM 666 C CA . VAL A 1 80 ? 1.734 -17.472 -5.074 1.00 91.69 80 VAL A CA 1
ATOM 667 C C . VAL A 1 80 ? 0.830 -17.128 -6.264 1.00 91.69 80 VAL A C 1
ATOM 669 O O . VAL A 1 80 ? -0.078 -17.894 -6.578 1.00 91.69 80 VAL A O 1
ATOM 672 N N . ALA A 1 81 ? 1.056 -15.995 -6.937 1.00 91.00 81 ALA A N 1
ATOM 673 C CA . ALA A 1 81 ? 0.265 -15.601 -8.103 1.00 91.00 81 ALA A CA 1
ATOM 674 C C . ALA A 1 81 ? 0.492 -16.483 -9.336 1.00 91.00 81 ALA A C 1
ATOM 676 O O . ALA A 1 81 ? -0.365 -16.526 -10.219 1.00 91.00 81 ALA A O 1
ATOM 677 N N . ALA A 1 82 ? 1.629 -17.178 -9.416 1.00 90.94 82 ALA A N 1
ATOM 678 C CA . ALA A 1 82 ? 1.918 -18.093 -10.509 1.00 90.94 82 ALA A CA 1
ATOM 679 C C . ALA A 1 82 ? 2.786 -19.271 -10.055 1.00 90.94 82 ALA A C 1
ATOM 681 O O . ALA A 1 82 ? 3.680 -19.119 -9.227 1.00 90.94 82 ALA A O 1
ATOM 682 N N . ASP A 1 83 ? 2.536 -20.439 -10.642 1.00 94.38 83 ASP A N 1
ATOM 683 C CA . ASP A 1 83 ? 3.215 -21.702 -10.336 1.00 94.38 83 ASP A CA 1
ATOM 684 C C . ASP A 1 83 ? 4.704 -21.716 -10.715 1.00 94.38 83 ASP A C 1
ATOM 686 O O . ASP A 1 83 ? 5.488 -22.453 -10.122 1.00 94.38 83 ASP A O 1
ATOM 690 N N . TYR A 1 84 ? 5.100 -20.894 -11.686 1.00 94.62 84 TYR A N 1
ATOM 691 C CA . TYR A 1 84 ? 6.476 -20.802 -12.164 1.00 94.62 84 TYR A CA 1
ATOM 692 C C . TYR A 1 84 ? 7.386 -19.934 -11.286 1.00 94.62 84 TYR A C 1
ATOM 694 O O . TYR A 1 84 ? 8.594 -19.917 -11.526 1.00 94.62 84 TYR A O 1
ATOM 702 N N . LYS A 1 85 ? 6.837 -19.176 -10.324 1.00 95.88 85 LYS A N 1
ATOM 703 C CA . LYS A 1 85 ? 7.635 -18.282 -9.477 1.00 95.88 85 LYS A CA 1
ATOM 704 C C . LYS A 1 85 ? 8.587 -19.089 -8.597 1.00 95.88 85 LYS A C 1
ATOM 706 O O . LYS A 1 85 ? 8.180 -20.039 -7.927 1.00 95.88 85 LYS A O 1
ATOM 711 N N . THR A 1 86 ? 9.856 -18.693 -8.570 1.00 97.25 86 THR A N 1
ATOM 712 C CA . THR A 1 86 ? 10.887 -19.352 -7.757 1.00 97.25 86 THR A CA 1
ATOM 713 C C . THR A 1 86 ? 11.146 -18.611 -6.445 1.00 97.25 86 THR A C 1
ATOM 715 O O . THR A 1 86 ? 10.698 -17.483 -6.232 1.00 97.25 86 THR A O 1
ATOM 718 N N . TRP A 1 87 ? 11.911 -19.221 -5.538 1.00 96.88 87 TRP A N 1
ATOM 719 C CA . TRP A 1 87 ? 12.331 -18.552 -4.302 1.00 96.88 87 TRP A CA 1
ATOM 720 C C . TRP A 1 87 ? 13.193 -17.311 -4.558 1.00 96.88 87 TRP A C 1
ATOM 722 O O . TRP A 1 87 ? 13.158 -16.363 -3.774 1.00 96.88 87 TRP A O 1
ATOM 732 N N . GLU A 1 88 ? 13.934 -17.282 -5.663 1.00 97.06 88 GLU A N 1
ATOM 733 C CA . GLU A 1 88 ? 14.664 -16.099 -6.112 1.00 97.06 88 GLU A CA 1
ATOM 734 C C . GLU A 1 88 ? 13.711 -14.974 -6.535 1.00 97.06 88 GLU A C 1
ATOM 736 O O . GLU A 1 88 ? 13.996 -13.807 -6.259 1.00 97.06 88 GLU A O 1
ATOM 741 N N . ASP A 1 89 ? 12.568 -15.304 -7.151 1.00 96.19 89 ASP A N 1
ATOM 742 C CA . ASP A 1 89 ? 11.516 -14.324 -7.440 1.00 96.19 89 ASP A CA 1
ATOM 743 C C . ASP A 1 89 ? 10.924 -13.765 -6.146 1.00 96.19 89 ASP A C 1
ATOM 745 O O . ASP A 1 89 ? 10.896 -12.547 -5.981 1.00 96.19 89 ASP A O 1
ATOM 749 N N . TYR A 1 90 ? 10.566 -14.634 -5.190 1.00 96.75 90 TYR A N 1
ATOM 750 C CA . TYR A 1 90 ? 10.106 -14.213 -3.861 1.00 96.75 90 TYR A CA 1
ATOM 751 C C . TYR A 1 90 ? 11.099 -13.256 -3.191 1.00 96.75 90 TYR A C 1
ATOM 753 O O . TYR A 1 90 ? 10.710 -12.187 -2.721 1.00 96.75 90 TYR A O 1
ATOM 761 N N . ALA A 1 91 ? 12.382 -13.628 -3.142 1.00 97.31 91 ALA A N 1
ATOM 762 C CA . ALA A 1 91 ? 13.411 -12.844 -2.466 1.00 97.31 91 ALA A CA 1
ATOM 763 C C . ALA A 1 91 ? 13.613 -11.475 -3.127 1.00 97.31 91 ALA A C 1
ATOM 765 O O . ALA A 1 91 ? 13.747 -10.467 -2.432 1.00 97.31 91 ALA A O 1
ATOM 766 N N . ARG A 1 92 ? 13.603 -11.428 -4.464 1.00 96.75 92 ARG A N 1
ATOM 767 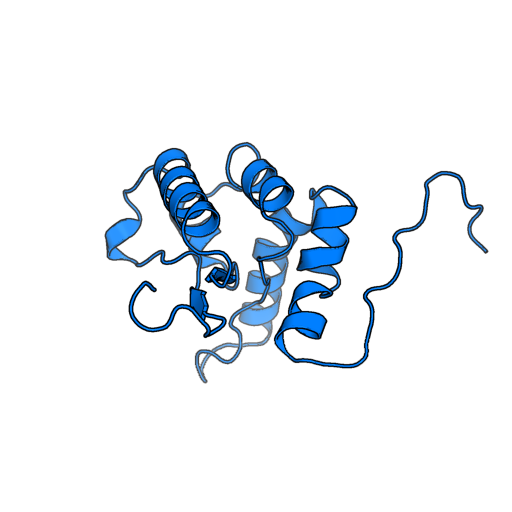C CA . ARG A 1 92 ? 13.697 -10.182 -5.231 1.00 96.75 92 ARG A CA 1
ATOM 768 C C . ARG A 1 92 ? 12.483 -9.288 -4.993 1.00 96.75 92 ARG A C 1
ATOM 770 O O . ARG A 1 92 ? 12.653 -8.105 -4.717 1.00 96.75 92 ARG A O 1
ATOM 777 N N . GLU A 1 93 ? 11.277 -9.837 -5.088 1.00 96.06 93 GLU A N 1
ATOM 778 C CA . GLU A 1 93 ? 10.032 -9.091 -4.881 1.00 96.06 93 GLU A CA 1
ATOM 779 C C . GLU A 1 93 ? 9.964 -8.546 -3.448 1.00 96.06 93 GLU A C 1
ATOM 781 O O . GLU A 1 93 ? 9.696 -7.359 -3.264 1.00 96.06 93 GLU A O 1
ATOM 786 N N . LEU A 1 94 ? 10.322 -9.367 -2.450 1.00 96.56 94 LEU A N 1
ATOM 787 C CA . LEU A 1 94 ? 10.415 -8.961 -1.045 1.00 96.56 94 LEU A CA 1
ATOM 788 C C . LEU A 1 94 ? 11.405 -7.815 -0.855 1.00 96.56 94 LEU A C 1
ATOM 790 O O . LEU A 1 94 ? 11.106 -6.852 -0.149 1.00 96.56 94 LEU A O 1
ATOM 794 N N . GLU A 1 95 ? 12.588 -7.915 -1.458 1.00 96.69 95 GLU A N 1
ATOM 795 C CA . GLU A 1 95 ? 13.610 -6.878 -1.377 1.00 96.69 95 GLU A CA 1
ATOM 796 C C . GLU A 1 95 ? 13.095 -5.560 -1.969 1.00 96.69 95 GLU A C 1
ATOM 798 O O . GLU A 1 95 ? 13.160 -4.528 -1.296 1.00 96.69 95 GLU A O 1
ATOM 803 N N . VAL A 1 96 ? 12.501 -5.592 -3.167 1.00 96.00 96 VAL A N 1
ATOM 804 C CA . VAL A 1 96 ? 12.002 -4.395 -3.858 1.00 96.00 96 VAL A CA 1
ATOM 805 C C . VAL A 1 96 ? 10.881 -3.710 -3.081 1.00 96.00 96 VAL A C 1
ATOM 807 O O . VAL A 1 96 ? 10.918 -2.482 -2.930 1.00 96.00 96 VAL A O 1
ATOM 810 N N . THR A 1 97 ? 9.909 -4.464 -2.562 1.00 94.12 97 THR A N 1
ATOM 811 C CA . THR A 1 97 ? 8.829 -3.897 -1.741 1.00 94.12 97 THR A CA 1
ATOM 812 C C . THR A 1 97 ? 9.372 -3.366 -0.414 1.00 94.12 97 THR A C 1
ATOM 814 O O . THR A 1 97 ? 9.006 -2.271 0.016 1.00 94.12 97 THR A O 1
ATOM 817 N N . SER A 1 98 ? 10.331 -4.068 0.202 1.00 95.75 98 SER A N 1
ATOM 818 C CA . SER A 1 98 ? 10.945 -3.659 1.475 1.00 95.75 98 SER A CA 1
ATOM 819 C C . SER A 1 98 ? 11.736 -2.353 1.385 1.00 95.75 98 SER A C 1
ATOM 821 O O . SER A 1 98 ? 11.896 -1.666 2.395 1.00 95.75 98 SER A O 1
ATOM 823 N N . ARG A 1 99 ? 12.195 -1.949 0.190 1.00 96.00 99 ARG A N 1
ATOM 824 C CA . ARG A 1 99 ? 12.851 -0.642 -0.017 1.00 96.00 99 ARG A CA 1
ATOM 825 C C . ARG A 1 99 ? 11.966 0.533 0.389 1.00 96.00 99 ARG A C 1
ATOM 827 O O . ARG A 1 99 ? 12.505 1.520 0.886 1.00 96.00 99 ARG A O 1
ATOM 834 N N . ALA A 1 100 ? 10.655 0.441 0.153 1.00 95.38 100 ALA A N 1
ATOM 835 C CA . ALA A 1 100 ? 9.695 1.444 0.605 1.00 95.38 100 ALA A CA 1
ATOM 836 C C . ALA A 1 100 ? 9.400 1.282 2.097 1.00 95.38 100 ALA A C 1
ATOM 838 O O . ALA A 1 100 ? 9.428 2.264 2.830 1.00 95.38 100 ALA A O 1
ATOM 839 N N . LEU A 1 101 ? 9.179 0.041 2.548 1.00 96.31 101 LEU A N 1
ATOM 840 C CA . LEU A 1 101 ? 8.800 -0.247 3.933 1.00 96.31 101 LEU A CA 1
ATOM 841 C C . LEU A 1 101 ? 9.838 0.263 4.935 1.00 96.31 101 LEU A C 1
ATOM 843 O O . LEU A 1 101 ? 9.483 0.920 5.902 1.00 96.31 101 LEU A O 1
ATOM 847 N N . ARG A 1 102 ? 11.130 0.037 4.678 1.00 94.94 102 ARG A N 1
ATOM 848 C CA . ARG A 1 102 ? 12.220 0.388 5.606 1.00 94.94 102 ARG A CA 1
ATOM 849 C C . ARG A 1 102 ? 12.385 1.889 5.890 1.00 94.94 102 ARG A C 1
ATOM 851 O O . ARG A 1 102 ? 13.210 2.243 6.723 1.00 94.94 102 ARG A O 1
ATOM 858 N N . VAL A 1 103 ? 11.715 2.757 5.130 1.00 96.50 103 VAL A N 1
ATOM 859 C CA . VAL A 1 103 ? 11.793 4.222 5.275 1.00 96.50 103 VAL A CA 1
ATOM 860 C C . VAL A 1 103 ? 10.450 4.848 5.662 1.00 96.50 103 VAL A C 1
ATOM 862 O O . VAL A 1 103 ? 10.314 6.069 5.607 1.00 96.50 103 VAL A O 1
ATOM 865 N N . LEU A 1 104 ? 9.454 4.027 6.001 1.00 97.50 104 LEU A N 1
ATOM 866 C CA . LEU A 1 104 ? 8.183 4.499 6.541 1.00 97.50 104 LEU A CA 1
ATOM 867 C C . LEU A 1 104 ? 8.375 5.082 7.944 1.00 97.50 104 LEU A C 1
ATOM 869 O O . LEU A 1 104 ? 9.314 4.727 8.655 1.00 97.50 104 LEU A O 1
ATOM 873 N N . GLU A 1 105 ? 7.453 5.954 8.338 1.00 97.12 105 GLU A N 1
ATOM 874 C CA . GLU A 1 105 ? 7.321 6.371 9.737 1.00 97.12 105 GLU A CA 1
ATOM 875 C C . GLU A 1 105 ? 6.885 5.189 10.608 1.00 97.12 105 GLU A C 1
ATOM 877 O O . GLU A 1 105 ? 6.241 4.262 10.119 1.00 97.12 105 GLU A O 1
ATOM 882 N N . ASP A 1 106 ? 7.196 5.240 11.900 1.00 96.75 106 ASP A N 1
ATOM 883 C CA . ASP A 1 106 ? 6.982 4.151 12.858 1.00 96.75 106 ASP A CA 1
ATOM 884 C C . ASP A 1 106 ? 5.555 3.578 12.830 1.00 96.75 106 ASP A C 1
ATOM 886 O O . ASP A 1 106 ? 5.367 2.368 12.672 1.00 96.75 106 ASP A O 1
ATOM 890 N N . ASP A 1 107 ? 4.538 4.442 12.889 1.00 96.69 107 ASP A N 1
ATOM 891 C CA . ASP A 1 107 ? 3.137 4.016 12.823 1.00 96.69 107 ASP A CA 1
ATOM 892 C C . ASP A 1 107 ? 2.829 3.321 11.494 1.00 96.69 107 ASP A C 1
ATOM 894 O O . ASP A 1 107 ? 2.187 2.271 11.457 1.00 96.69 107 ASP A O 1
ATOM 898 N N . ALA A 1 108 ? 3.332 3.865 10.386 1.00 98.19 108 ALA A N 1
ATOM 899 C CA . ALA A 1 108 ? 3.103 3.296 9.070 1.00 98.19 108 ALA A CA 1
ATOM 900 C C . ALA A 1 108 ? 3.846 1.972 8.871 1.00 98.19 108 ALA A C 1
ATOM 902 O O . ALA A 1 108 ? 3.294 1.027 8.306 1.00 98.19 108 ALA A O 1
ATOM 903 N N . PHE A 1 109 ? 5.070 1.868 9.380 1.00 98.00 109 PHE A N 1
ATOM 904 C CA . PHE A 1 109 ? 5.841 0.637 9.386 1.00 98.00 109 PHE A CA 1
ATOM 905 C C . PHE A 1 109 ? 5.144 -0.446 10.214 1.00 98.00 109 PHE A C 1
ATOM 907 O O . PHE A 1 109 ? 5.000 -1.578 9.752 1.00 98.00 109 PHE A O 1
ATOM 914 N N . ARG A 1 110 ? 4.639 -0.106 11.404 1.00 97.88 110 ARG A N 1
ATOM 915 C CA . ARG A 1 110 ? 3.864 -1.031 12.238 1.00 97.88 110 ARG A CA 1
ATOM 916 C C . ARG A 1 110 ? 2.574 -1.473 11.542 1.00 97.88 110 ARG A C 1
ATOM 918 O O . ARG A 1 110 ? 2.274 -2.668 11.513 1.00 97.88 110 ARG A O 1
ATOM 925 N N . ASN A 1 111 ? 1.842 -0.528 10.957 1.00 98.44 111 ASN A N 1
ATOM 926 C CA . ASN A 1 111 ? 0.580 -0.799 10.273 1.00 98.44 111 ASN A CA 1
ATOM 927 C C . ASN A 1 111 ? 0.767 -1.736 9.076 1.00 98.44 111 ASN A C 1
ATOM 929 O O . ASN A 1 111 ? 0.039 -2.720 8.923 1.00 98.44 111 ASN A O 1
ATOM 933 N N . ILE A 1 112 ? 1.773 -1.437 8.254 1.00 98.25 112 ILE A N 1
ATOM 934 C CA . ILE A 1 112 ? 1.999 -2.081 6.963 1.00 98.25 112 ILE A CA 1
ATOM 935 C C . ILE A 1 112 ? 2.966 -3.259 7.114 1.00 98.25 112 ILE A C 1
ATOM 937 O O . ILE A 1 112 ? 2.575 -4.406 6.918 1.00 98.25 112 ILE A O 1
ATOM 941 N N . ALA A 1 113 ? 4.228 -2.996 7.460 1.00 97.44 113 ALA A N 1
ATOM 942 C CA . ALA A 1 113 ? 5.307 -3.982 7.412 1.00 97.44 113 ALA A CA 1
ATOM 943 C C . ALA A 1 113 ? 5.214 -5.040 8.519 1.00 97.44 113 ALA A C 1
ATOM 945 O O . ALA A 1 113 ? 5.478 -6.212 8.262 1.00 97.44 113 ALA A O 1
ATOM 946 N N . LEU A 1 114 ? 4.818 -4.644 9.733 1.00 97.19 114 LEU A N 1
ATOM 947 C CA . LEU A 1 114 ? 4.615 -5.583 10.844 1.00 97.19 114 LEU A CA 1
ATOM 948 C C . LEU A 1 114 ? 3.229 -6.249 10.833 1.00 97.19 114 LEU A C 1
ATOM 950 O O . LEU A 1 114 ? 2.986 -7.161 11.622 1.00 97.19 114 LEU A O 1
ATOM 954 N N . GLY A 1 115 ? 2.345 -5.838 9.918 1.00 96.88 115 GLY A N 1
ATOM 955 C CA . GLY A 1 115 ? 1.129 -6.573 9.586 1.00 96.88 115 GLY A CA 1
ATOM 956 C C . GLY A 1 115 ? -0.107 -6.254 10.427 1.00 96.88 115 GLY A C 1
ATOM 957 O O . GLY A 1 115 ? -1.074 -7.008 10.330 1.00 96.88 115 GLY A O 1
ATOM 958 N N . GLN A 1 116 ? -0.140 -5.156 11.196 1.00 98.31 116 GLN A N 1
ATOM 959 C CA . GLN A 1 116 ? -1.339 -4.791 11.974 1.00 98.31 116 GLN A CA 1
ATOM 960 C C . GLN A 1 116 ? -2.590 -4.708 11.084 1.00 98.31 116 GLN A C 1
ATOM 962 O O . GLN A 1 116 ? -3.617 -5.302 11.408 1.00 98.31 116 GLN A O 1
ATOM 967 N N . ASN A 1 117 ? -2.482 -4.073 9.911 1.00 98.31 117 ASN A N 1
ATOM 968 C CA . ASN A 1 117 ? -3.595 -3.984 8.963 1.00 98.31 117 ASN A CA 1
ATOM 969 C C . ASN A 1 117 ? -4.071 -5.362 8.487 1.00 98.31 117 ASN A C 1
ATOM 971 O O . ASN A 1 117 ? -5.262 -5.564 8.262 1.00 98.31 117 ASN A O 1
ATOM 975 N N . TYR A 1 118 ? -3.146 -6.309 8.305 1.00 97.62 118 TYR A N 1
ATOM 976 C CA . TYR A 1 118 ? -3.483 -7.670 7.896 1.00 97.62 118 TYR A CA 1
ATOM 977 C C . TYR A 1 118 ? -4.226 -8.407 9.014 1.00 97.62 118 TYR A C 1
ATOM 979 O O . TYR A 1 118 ? -5.243 -9.045 8.744 1.00 97.62 118 TYR A O 1
ATOM 987 N N . PHE A 1 119 ? -3.775 -8.279 10.266 1.00 98.06 119 PHE A N 1
ATOM 988 C CA . PHE A 1 119 ? -4.458 -8.878 11.415 1.00 98.06 119 PHE A CA 1
ATOM 989 C C . PHE A 1 119 ? -5.881 -8.336 11.572 1.00 98.06 119 PHE A C 1
ATOM 991 O O . PHE A 1 119 ? -6.818 -9.120 11.697 1.00 98.06 119 PHE A O 1
ATOM 998 N N . GLU A 1 120 ? -6.068 -7.020 11.461 1.00 97.25 120 GLU A N 1
ATOM 999 C CA . GLU A 1 120 ? -7.387 -6.379 11.533 1.00 97.25 120 GLU A CA 1
ATOM 1000 C C . GLU A 1 120 ? -8.294 -6.716 10.346 1.00 97.25 120 GLU A C 1
ATOM 1002 O O . GLU A 1 120 ? -9.515 -6.837 10.489 1.00 97.25 120 GLU A O 1
ATOM 1007 N N . LEU A 1 121 ? -7.726 -6.847 9.145 1.00 96.56 121 LEU A N 1
ATOM 1008 C CA . LEU A 1 121 ? -8.484 -7.239 7.961 1.00 96.56 121 LEU A CA 1
ATOM 1009 C C . LEU A 1 121 ? -8.995 -8.676 8.081 1.00 96.56 121 LEU A C 1
ATOM 1011 O O . LEU A 1 121 ? -10.143 -8.933 7.725 1.00 96.56 121 LEU A O 1
ATOM 1015 N N . MET A 1 122 ? -8.149 -9.576 8.578 1.00 96.25 122 MET A N 1
ATOM 1016 C CA . MET A 1 122 ? -8.423 -11.009 8.688 1.00 96.25 122 MET A CA 1
ATOM 1017 C C . MET A 1 122 ? -9.066 -11.415 10.019 1.00 96.25 122 MET A C 1
ATOM 1019 O O . MET A 1 122 ? -9.310 -12.602 10.225 1.00 96.25 122 MET A O 1
ATOM 1023 N N . GLU A 1 123 ? -9.323 -10.456 10.914 1.00 96.06 123 GLU A N 1
ATOM 1024 C CA . GLU A 1 123 ? -9.877 -10.682 12.258 1.00 96.06 123 GLU A CA 1
ATOM 1025 C C . GLU A 1 123 ? -9.044 -11.683 13.081 1.00 96.06 123 GLU A C 1
ATOM 1027 O O . GLU A 1 123 ? -9.559 -12.493 13.854 1.00 96.06 123 GLU A O 1
ATOM 1032 N N . ILE A 1 124 ? -7.722 -11.631 12.908 1.00 97.00 124 ILE A N 1
ATOM 1033 C CA . ILE A 1 124 ? -6.776 -12.473 13.638 1.00 97.00 124 ILE A CA 1
ATOM 1034 C C . ILE A 1 124 ? -6.479 -11.789 14.982 1.00 97.00 124 ILE A C 1
ATOM 1036 O O . ILE A 1 124 ? -6.139 -10.606 14.980 1.00 97.00 124 ILE A O 1
ATOM 1040 N N . PRO A 1 125 ? -6.554 -12.494 16.129 1.00 96.69 125 PRO A N 1
ATOM 1041 C CA . PRO A 1 125 ? -6.359 -11.909 17.459 1.00 96.69 125 PRO A CA 1
ATOM 1042 C C . PRO A 1 125 ? -4.868 -11.704 17.786 1.00 96.69 125 PRO A C 1
ATOM 1044 O O . PRO A 1 125 ? -4.371 -12.169 18.812 1.00 96.69 125 PRO A O 1
ATOM 1047 N N . TYR A 1 126 ? -4.144 -11.040 16.886 1.00 96.88 126 TYR A N 1
ATOM 1048 C CA . TYR A 1 126 ? -2.757 -10.635 17.058 1.00 96.88 126 TYR A CA 1
ATOM 1049 C C . TYR A 1 126 ? -2.629 -9.125 16.922 1.00 96.88 126 TYR A C 1
ATOM 1051 O O . TYR A 1 126 ? -3.350 -8.482 16.164 1.00 96.88 126 TYR A O 1
ATOM 1059 N N . GLU A 1 127 ? -1.657 -8.581 17.638 1.00 97.50 127 GLU A N 1
ATOM 1060 C CA . GLU A 1 127 ? -1.232 -7.198 17.505 1.00 97.50 127 GLU A CA 1
ATOM 1061 C C . GLU A 1 127 ? 0.200 -7.194 16.988 1.00 97.50 127 GLU A C 1
ATOM 1063 O O . GLU A 1 127 ? 1.042 -7.977 17.441 1.00 97.50 127 GLU A O 1
ATOM 1068 N N . ALA A 1 128 ? 0.492 -6.303 16.042 1.00 97.25 128 ALA A N 1
ATOM 1069 C CA . ALA A 1 128 ? 1.869 -6.050 15.657 1.00 97.25 128 ALA A CA 1
ATOM 1070 C C . ALA A 1 128 ? 2.681 -5.630 16.902 1.00 97.25 128 ALA A C 1
ATOM 1072 O O . ALA A 1 128 ? 2.144 -4.984 17.810 1.00 97.25 128 ALA A O 1
ATOM 1073 N N . PRO A 1 129 ? 3.974 -5.973 16.999 1.00 95.50 129 PRO A N 1
ATOM 1074 C CA . PRO A 1 129 ? 4.799 -5.546 18.122 1.00 95.50 129 PRO A CA 1
ATOM 1075 C C . PRO A 1 129 ? 5.029 -4.032 18.090 1.00 95.50 129 PRO A C 1
ATOM 1077 O O . PRO A 1 129 ? 5.026 -3.404 17.026 1.00 95.50 129 PRO A O 1
ATOM 1080 N N . ALA A 1 130 ? 5.160 -3.418 19.269 1.00 91.06 130 ALA A N 1
ATOM 1081 C CA . ALA A 1 130 ? 5.545 -2.010 19.366 1.00 91.06 130 ALA A CA 1
ATOM 1082 C C . ALA A 1 130 ? 6.962 -1.834 18.816 1.00 91.06 130 ALA A C 1
ATOM 1084 O O . ALA A 1 130 ? 7.794 -2.737 18.935 1.00 91.06 130 ALA A O 1
ATOM 1085 N N . LEU A 1 131 ? 7.225 -0.684 18.201 1.00 88.94 131 LEU A N 1
ATOM 1086 C CA . LEU A 1 131 ? 8.577 -0.341 17.791 1.00 88.94 131 LEU A CA 1
ATOM 1087 C C . LEU A 1 131 ? 9.372 0.114 19.010 1.00 88.94 131 LEU A C 1
ATOM 1089 O O . LEU A 1 131 ? 8.827 0.741 19.919 1.00 88.94 131 LEU A O 1
ATOM 1093 N N . CYS A 1 132 ? 10.652 -0.248 19.042 1.00 84.69 132 CYS A N 1
ATOM 1094 C CA . CYS A 1 132 ? 11.548 0.183 20.103 1.00 84.69 132 CYS A CA 1
ATOM 1095 C C . CYS A 1 132 ? 11.644 1.709 20.074 1.00 84.69 132 CYS A C 1
ATOM 1097 O O . CYS A 1 132 ? 11.981 2.284 19.039 1.00 84.69 132 CYS A O 1
ATOM 1099 N N . SER A 1 133 ? 11.383 2.363 21.204 1.00 74.88 133 SER A N 1
ATOM 1100 C CA . SER A 1 133 ? 11.718 3.774 21.334 1.00 74.88 133 SER A CA 1
ATOM 1101 C C . SER A 1 133 ? 13.237 3.912 21.414 1.00 74.88 133 SER A C 1
ATOM 1103 O O . SER A 1 133 ? 13.933 3.064 21.974 1.00 74.88 133 SER A O 1
ATOM 1105 N N . VAL A 1 134 ? 13.764 5.004 20.865 1.00 68.50 134 VAL A N 1
ATOM 1106 C CA . VAL A 1 134 ? 15.206 5.307 20.903 1.00 68.50 134 VAL A CA 1
ATOM 1107 C C . VAL A 1 134 ? 15.734 5.449 22.345 1.00 68.50 134 VAL A C 1
ATOM 1109 O O . VAL A 1 134 ? 16.941 5.393 22.566 1.00 68.50 134 VAL A O 1
ATOM 1112 N N . ASP A 1 135 ? 14.823 5.596 23.314 1.00 62.00 135 ASP A N 1
ATOM 1113 C CA . ASP A 1 135 ? 15.093 5.818 24.734 1.00 62.00 135 ASP A CA 1
ATOM 1114 C C . ASP A 1 135 ? 15.001 4.548 25.603 1.00 62.00 135 ASP A C 1
ATOM 1116 O O . ASP A 1 135 ? 15.334 4.600 26.790 1.00 62.00 135 ASP A O 1
ATOM 1120 N N . GLU A 1 136 ? 14.566 3.403 25.064 1.00 59.19 136 GLU A N 1
ATOM 1121 C CA . GLU A 1 136 ? 14.594 2.146 25.818 1.00 59.19 136 GLU A CA 1
ATOM 1122 C C . GLU A 1 136 ? 15.977 1.482 25.710 1.00 59.19 136 GLU A C 1
ATOM 1124 O O . GLU A 1 136 ? 16.411 1.125 24.610 1.00 59.19 136 GLU A O 1
ATOM 1129 N N . PRO A 1 137 ? 16.702 1.273 26.829 1.00 52.81 137 PRO A N 1
ATOM 1130 C CA . PRO A 1 137 ? 17.951 0.533 26.787 1.00 52.81 137 PRO A CA 1
ATOM 1131 C C . PRO A 1 137 ? 17.661 -0.902 26.339 1.00 52.81 137 PRO A C 1
ATOM 1133 O O . PRO A 1 137 ? 16.817 -1.588 26.921 1.00 52.81 137 PRO A O 1
ATOM 1136 N N . SER A 1 138 ? 18.381 -1.347 25.308 1.00 60.12 138 SER A N 1
ATOM 1137 C CA . SER A 1 138 ? 18.364 -2.727 24.824 1.00 60.12 138 SER A CA 1
ATOM 1138 C C . SER A 1 138 ? 18.540 -3.690 26.002 1.00 60.12 138 SER A C 1
ATOM 1140 O O . SER A 1 138 ? 19.571 -3.633 26.679 1.00 60.12 138 SER A O 1
ATOM 1142 N N . ARG A 1 139 ? 17.521 -4.515 26.264 1.00 52.38 139 ARG A N 1
ATOM 1143 C CA . ARG A 1 139 ? 17.562 -5.565 27.291 1.00 52.38 139 ARG A CA 1
ATOM 1144 C C . ARG A 1 139 ? 18.506 -6.695 26.910 1.00 52.38 139 ARG A C 1
ATOM 1146 O O . ARG A 1 139 ? 18.531 -7.054 25.712 1.00 52.38 139 ARG A O 1
#

Radius of gyration: 15.67 Å; chains: 1; bounding box: 41×34×47 Å

Sequence (139 aa):
LKRYPENKIVWAHMGLSKELTTMSPAQHVRLMGERLDAYPNLYLDISWDVIYNSYHRWGEIFVPFFNAYSTRILPGTDFVAADYKTWEDYARELEVTSRALRVLEDDAFRNIALGQNYFELMEIPYEAPALCSVDEPSR